Protein AF-A0A633W342-F1 (afdb_monomer_lite)

Sequence (85 aa):
ETKNSFIESIYQEYLKEISEDPRTIFLYKTPPESIKSIYLGCRVSIADRDKLMKKITNSSKLSHVNIYQAITSPTRFELEFQLLK

Secondary structure (DSSP, 8-state):
-HHHHHHHHHHHHHHHHHHHSTT--PPPPPPGGG--EEEE-TT--HHHHHHHHHHHHT-GGGTT-EEEEEEE-SSSSSEEEEE--

Organism: Salmonella enterica (NCBI:txid28901)

Radius of gyration: 21.05 Å; chains: 1; bounding box: 44×26×58 Å

pLDDT: mean 89.11, std 8.43, range [55.19, 96.94]

Foldseek 3Di:
DVVVVVVVVVVVVVVVVQVVPPPDDDDDDDQLLPAAEAEAEQPDDPVNVVVVVVVQCVDPSNVNYWYWYWHQDPPDRDTDTHTPD

Structure (mmCIF, N/CA/C/O backbone):
data_AF-A0A633W342-F1
#
_entry.id   AF-A0A633W342-F1
#
loop_
_atom_site.group_PDB
_atom_site.id
_atom_site.type_symbol
_atom_site.label_atom_id
_atom_site.label_alt_id
_atom_site.label_comp_id
_atom_site.label_asym_id
_atom_site.label_entity_id
_atom_site.label_seq_id
_atom_site.pdbx_PDB_ins_code
_atom_site.Cartn_x
_atom_site.Cartn_y
_atom_site.Cartn_z
_atom_site.occupancy
_atom_site.B_iso_or_equiv
_atom_site.auth_seq_id
_atom_site.auth_comp_id
_atom_site.auth_asym_id
_atom_site.auth_atom_id
_atom_site.pdbx_PDB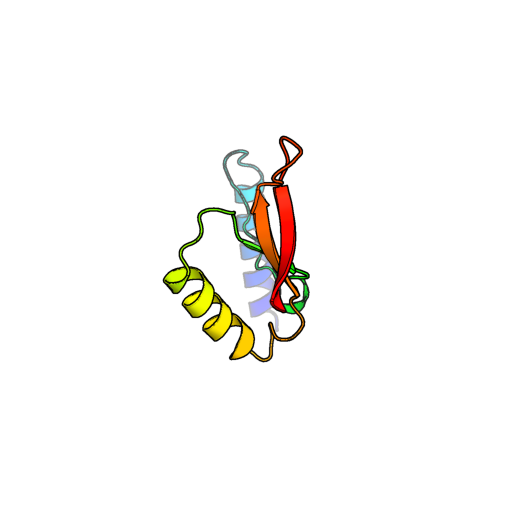_model_num
ATOM 1 N N . GLU A 1 1 ? -26.532 2.509 33.452 1.00 55.19 1 GLU A N 1
ATOM 2 C CA . GLU A 1 1 ? -26.842 1.985 32.101 1.00 55.19 1 GLU A CA 1
ATOM 3 C C . GLU A 1 1 ? -27.694 2.947 31.264 1.00 55.19 1 GLU A C 1
ATOM 5 O O . GLU A 1 1 ? -27.340 3.209 30.124 1.00 55.19 1 GLU A O 1
ATOM 10 N N . THR A 1 2 ? -28.720 3.594 31.825 1.00 59.34 2 THR A N 1
ATOM 11 C CA . THR A 1 2 ? -29.648 4.516 31.123 1.00 59.34 2 THR A CA 1
ATOM 12 C C . THR A 1 2 ? -29.004 5.749 30.467 1.00 59.34 2 THR A C 1
ATOM 14 O O . THR A 1 2 ? -29.473 6.223 29.438 1.00 59.34 2 THR A O 1
ATOM 17 N N . LYS A 1 3 ? -27.906 6.268 31.031 1.00 59.59 3 LYS A N 1
ATOM 18 C CA . LYS A 1 3 ? -27.231 7.487 30.542 1.00 59.59 3 LYS A CA 1
ATOM 19 C C . LYS A 1 3 ? -26.519 7.289 29.193 1.00 59.59 3 LYS A C 1
ATOM 21 O O . LYS A 1 3 ? -26.460 8.223 28.406 1.00 59.59 3 LYS A O 1
ATOM 26 N N . ASN A 1 4 ? -26.029 6.075 28.918 1.00 64.81 4 ASN A N 1
ATOM 27 C CA . ASN A 1 4 ? -25.385 5.745 27.642 1.00 64.81 4 ASN A CA 1
ATOM 28 C C . ASN A 1 4 ? -26.413 5.611 26.515 1.00 64.81 4 ASN A C 1
ATOM 30 O O . ASN A 1 4 ? -26.176 6.111 25.427 1.00 64.81 4 ASN A O 1
ATOM 34 N N . SER A 1 5 ? -27.583 5.031 26.800 1.00 73.06 5 SER A N 1
ATOM 35 C CA . SER A 1 5 ? -28.674 4.898 25.823 1.00 73.06 5 SER A CA 1
ATOM 36 C C . SER A 1 5 ? -29.191 6.251 25.319 1.00 73.06 5 SER A C 1
ATOM 38 O O . SER A 1 5 ? -29.475 6.383 24.133 1.00 73.06 5 SER A O 1
ATOM 40 N N . PHE A 1 6 ? -29.270 7.256 26.195 1.00 76.12 6 PHE A N 1
ATOM 41 C CA . PHE A 1 6 ? -29.704 8.606 25.823 1.00 76.12 6 PHE A CA 1
ATOM 42 C C . PHE A 1 6 ? -28.668 9.358 24.968 1.00 76.12 6 PHE A C 1
ATOM 44 O O . PHE A 1 6 ? -29.019 10.088 24.046 1.00 76.12 6 PHE A O 1
ATOM 51 N N . ILE A 1 7 ? -27.376 9.177 25.256 1.00 77.69 7 ILE A N 1
ATOM 52 C CA . ILE A 1 7 ? -26.300 9.773 24.449 1.00 77.69 7 ILE A CA 1
ATOM 53 C C . ILE A 1 7 ? -26.241 9.104 23.070 1.00 77.69 7 ILE A C 1
ATOM 55 O O . ILE A 1 7 ? -26.088 9.792 22.063 1.00 77.69 7 ILE A O 1
ATOM 59 N N . GLU A 1 8 ? -26.423 7.784 23.020 1.00 79.44 8 GLU A N 1
ATOM 60 C CA . GLU A 1 8 ? -26.487 7.013 21.778 1.00 79.44 8 GLU A CA 1
ATOM 61 C C . GLU A 1 8 ? -27.625 7.508 20.874 1.00 79.44 8 GLU A C 1
ATOM 63 O O . GLU A 1 8 ? -27.401 7.753 19.693 1.00 79.44 8 GLU A O 1
ATOM 68 N N . SER A 1 9 ? -28.830 7.730 21.420 1.00 82.94 9 SER A N 1
ATOM 69 C CA . SER A 1 9 ? -29.975 8.190 20.623 1.00 82.94 9 SER A CA 1
ATOM 70 C C . SER A 1 9 ? -29.754 9.574 20.012 1.00 82.94 9 SER A C 1
ATOM 72 O O . SER A 1 9 ? -30.047 9.763 18.836 1.00 82.94 9 SER A O 1
ATOM 74 N N . ILE A 1 10 ? -29.168 10.511 20.766 1.00 83.81 10 ILE A N 1
ATOM 75 C CA . ILE A 1 10 ? -28.838 11.851 20.252 1.00 83.81 10 ILE A CA 1
ATOM 76 C C . ILE A 1 10 ? -27.775 11.763 19.151 1.00 83.81 10 ILE A C 1
ATOM 78 O O . ILE A 1 10 ? -27.871 12.444 18.132 1.00 83.81 10 ILE A O 1
ATOM 82 N N . TYR A 1 11 ? -26.763 10.912 19.333 1.00 82.88 11 TYR A N 1
ATOM 83 C CA . TYR A 1 11 ? -25.705 10.729 18.343 1.00 82.88 11 TYR A CA 1
ATOM 84 C C . TYR A 1 11 ? -26.243 10.151 17.026 1.00 82.88 11 TYR A C 1
ATOM 86 O O . TYR A 1 11 ? -25.873 10.622 15.952 1.00 82.88 11 TYR A O 1
ATOM 94 N N . GLN A 1 12 ? -27.150 9.173 17.098 1.00 84.75 12 GLN A N 1
ATOM 95 C CA . GLN A 1 12 ? -27.780 8.581 15.915 1.00 84.75 12 GLN A CA 1
ATOM 96 C C . GLN A 1 12 ? -28.690 9.569 15.177 1.00 84.75 12 GLN A C 1
ATOM 98 O O . GLN A 1 12 ? -28.689 9.600 13.948 1.00 84.75 12 GLN A O 1
ATOM 103 N N . GLU A 1 13 ? -29.432 10.400 15.906 1.00 87.00 13 GLU A N 1
ATOM 104 C CA . GLU A 1 13 ? -30.292 11.428 15.313 1.00 87.00 13 GLU A CA 1
ATOM 105 C C . GLU A 1 13 ? -29.464 12.498 14.586 1.00 87.00 13 GLU A C 1
ATOM 107 O O . GLU A 1 13 ? -29.751 12.832 13.438 1.00 87.00 13 GLU A O 1
ATOM 112 N N . TYR A 1 14 ? -28.344 12.915 15.180 1.00 85.00 14 TYR A N 1
ATOM 113 C CA . TYR A 1 14 ? -27.394 13.833 14.551 1.00 85.00 14 TYR A CA 1
ATOM 114 C C . TYR A 1 14 ? -26.727 13.235 13.299 1.00 85.00 14 TYR A C 1
ATOM 116 O O . TYR A 1 14 ? -26.586 13.904 12.276 1.00 85.00 14 TYR A O 1
ATOM 124 N N . LEU A 1 15 ? -26.339 11.954 13.338 1.00 84.44 15 LEU A N 1
ATOM 125 C CA . LEU A 1 15 ? -25.804 11.259 12.162 1.00 84.44 15 LEU A CA 1
ATOM 126 C C . LEU A 1 15 ? -26.835 11.155 11.034 1.00 84.44 15 LEU A C 1
ATOM 128 O O . LEU A 1 15 ? -26.464 11.273 9.865 1.00 84.44 15 LEU A O 1
ATOM 132 N N . LYS A 1 16 ? -28.111 10.953 11.378 1.00 84.75 16 LYS A N 1
ATOM 133 C CA . LYS A 1 16 ? -29.206 10.894 10.412 1.00 84.75 16 LYS A CA 1
ATOM 134 C C . LYS A 1 16 ? -29.381 12.232 9.695 1.00 84.75 16 LYS A C 1
ATOM 136 O O . LYS A 1 16 ? -29.329 12.243 8.469 1.00 84.75 16 L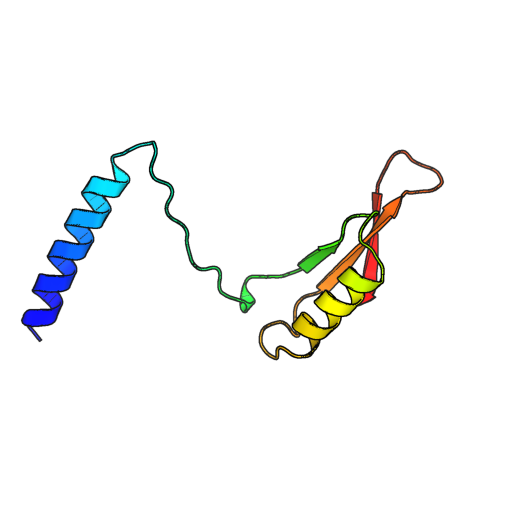YS A O 1
ATOM 141 N N . GLU A 1 17 ? -29.498 13.337 10.429 1.00 86.62 17 GLU A N 1
ATOM 142 C CA . GLU A 1 17 ? -29.605 14.680 9.834 1.00 86.62 17 GLU A CA 1
ATOM 143 C C . GLU A 1 17 ? -28.428 14.982 8.896 1.00 86.62 17 GLU A C 1
ATOM 145 O O . GLU A 1 17 ? -28.609 15.469 7.783 1.00 86.62 17 GLU A O 1
ATOM 150 N N . ILE A 1 18 ? -27.211 14.618 9.306 1.00 86.00 18 ILE A N 1
ATOM 151 C CA . ILE A 1 18 ? -26.007 14.807 8.491 1.00 86.00 18 ILE A CA 1
ATOM 152 C C . ILE A 1 18 ? -26.025 13.932 7.230 1.00 86.00 18 ILE A C 1
ATOM 154 O O . ILE A 1 18 ? -25.533 14.359 6.182 1.00 86.00 18 ILE A O 1
ATOM 158 N N . SER A 1 19 ? -26.574 12.717 7.318 1.00 86.19 19 SER A N 1
ATOM 159 C CA . SER A 1 19 ? -26.657 11.782 6.190 1.00 86.19 19 SER A CA 1
ATOM 160 C C . SER A 1 19 ? -27.653 12.184 5.110 1.00 86.19 19 SER A C 1
ATOM 162 O O . SER A 1 19 ? -27.534 11.721 3.977 1.00 86.19 19 SER A O 1
ATOM 164 N N . GLU A 1 20 ? -28.610 13.048 5.446 1.00 88.56 20 GLU A N 1
ATOM 165 C CA . GLU A 1 20 ? -29.596 13.569 4.502 1.00 88.56 20 GLU A CA 1
ATOM 166 C C . GLU A 1 20 ? -29.019 14.702 3.628 1.00 88.56 20 GLU A C 1
ATOM 168 O O . GLU A 1 20 ? -29.567 14.981 2.561 1.00 88.56 20 GLU A O 1
ATOM 173 N N . ASP A 1 21 ? -27.889 15.319 4.011 1.00 89.25 21 ASP A N 1
ATOM 174 C CA . ASP A 1 21 ? -27.180 16.284 3.160 1.00 89.25 21 ASP A CA 1
ATOM 175 C C . ASP A 1 21 ? -26.322 15.549 2.105 1.00 89.25 21 ASP A C 1
ATOM 177 O O . ASP A 1 21 ? -25.326 14.906 2.454 1.00 89.25 21 ASP A O 1
ATOM 181 N N . PRO A 1 22 ? -26.626 15.682 0.797 1.00 85.31 22 PRO A N 1
ATOM 182 C CA . PRO A 1 22 ? -25.889 15.007 -0.274 1.00 85.31 22 PRO A CA 1
ATOM 183 C C . PRO A 1 22 ? -24.440 15.495 -0.439 1.00 85.31 22 PRO A C 1
ATOM 185 O O . PRO A 1 22 ? -23.680 14.920 -1.218 1.00 85.31 22 PRO A O 1
ATOM 188 N N . ARG A 1 23 ? -24.043 16.568 0.255 1.00 87.81 23 ARG A N 1
ATOM 189 C CA . ARG A 1 23 ? -22.664 17.079 0.286 1.00 87.81 23 ARG A CA 1
ATOM 190 C C . ARG A 1 23 ? -21.832 16.428 1.387 1.00 87.81 23 ARG A C 1
ATOM 192 O O . ARG A 1 23 ? -20.618 16.635 1.425 1.00 87.81 23 ARG A O 1
ATOM 199 N N . THR A 1 24 ? -22.454 15.659 2.277 1.00 85.31 24 THR A N 1
ATOM 200 C CA . THR A 1 24 ? -21.752 14.973 3.356 1.00 85.31 24 THR A CA 1
ATOM 201 C C . THR A 1 24 ? -21.175 13.651 2.864 1.00 85.31 24 THR A C 1
ATOM 203 O O . THR A 1 24 ? -21.855 12.830 2.256 1.00 85.31 24 THR A O 1
ATOM 206 N N . ILE A 1 25 ? -19.902 13.416 3.183 1.00 82.62 25 ILE A N 1
ATOM 207 C CA . ILE A 1 25 ? -19.222 12.142 2.962 1.00 82.62 25 ILE A CA 1
ATOM 208 C C . ILE A 1 25 ? -18.840 11.561 4.322 1.00 82.62 25 ILE A C 1
ATOM 210 O O . ILE A 1 25 ? -18.076 12.169 5.074 1.00 82.62 25 ILE A O 1
ATOM 214 N N . PHE A 1 26 ? -19.328 10.359 4.623 1.00 82.25 26 PHE A N 1
ATOM 215 C CA . PHE A 1 26 ? -18.883 9.609 5.794 1.00 82.25 26 PHE A CA 1
ATOM 216 C C . PHE A 1 26 ? -17.560 8.914 5.492 1.00 82.25 26 PHE A C 1
ATOM 218 O O . PHE A 1 26 ? -17.463 8.076 4.595 1.00 82.25 26 PHE A O 1
ATOM 225 N N . LEU A 1 27 ? -16.530 9.257 6.260 1.00 84.06 27 LEU A N 1
ATOM 226 C CA . LEU A 1 27 ? -15.248 8.570 6.202 1.00 84.06 27 LEU A CA 1
ATOM 227 C C . LEU A 1 27 ? -15.245 7.439 7.223 1.00 84.06 27 LEU A C 1
ATOM 229 O O . LEU A 1 27 ? -15.316 7.669 8.430 1.00 84.06 27 LEU A O 1
ATOM 233 N N . TYR A 1 28 ? -15.127 6.212 6.732 1.00 81.62 28 TYR A N 1
ATOM 234 C CA . TYR A 1 28 ? -14.988 5.042 7.585 1.00 81.62 28 TYR A CA 1
ATOM 235 C C . TYR A 1 28 ? -13.520 4.756 7.852 1.00 81.62 28 TYR A C 1
ATOM 237 O O . TYR A 1 28 ? -12.657 4.881 6.980 1.00 81.62 28 TYR A O 1
ATOM 245 N N . LYS A 1 29 ? -13.230 4.340 9.083 1.00 85.56 29 LYS A N 1
ATOM 246 C CA . LYS A 1 29 ? -11.891 3.891 9.436 1.00 85.56 29 LYS A CA 1
ATOM 247 C C . LYS A 1 29 ? -11.661 2.505 8.842 1.00 85.56 29 LYS A C 1
ATOM 249 O O . LYS A 1 29 ? -12.307 1.543 9.243 1.00 85.56 29 LYS A O 1
ATOM 254 N N . THR A 1 30 ? -10.708 2.405 7.927 1.00 84.25 30 THR A N 1
ATOM 255 C CA . THR A 1 30 ? -10.313 1.127 7.335 1.00 84.25 30 THR A CA 1
ATOM 256 C C . THR A 1 30 ? -9.395 0.361 8.296 1.00 84.25 30 THR A C 1
ATOM 258 O O . THR A 1 30 ? -8.343 0.889 8.677 1.00 84.25 30 THR A O 1
ATOM 261 N N . PRO A 1 31 ? -9.756 -0.863 8.719 1.00 91.31 31 PRO A N 1
ATOM 262 C CA . PRO A 1 31 ? -8.895 -1.668 9.578 1.00 91.31 31 PRO A CA 1
ATOM 263 C C . PRO A 1 31 ? -7.629 -2.109 8.815 1.00 91.31 31 PRO A C 1
ATOM 265 O O . PRO A 1 31 ? -7.745 -2.497 7.650 1.00 91.31 31 PRO A O 1
ATOM 268 N N . PRO A 1 32 ? -6.422 -2.079 9.416 1.00 92.38 32 PRO A N 1
ATOM 269 C CA . PRO A 1 32 ? -5.167 -2.426 8.730 1.00 92.38 32 PRO A CA 1
ATOM 270 C C . PRO A 1 32 ? -5.180 -3.785 8.009 1.00 92.38 32 PRO A C 1
ATOM 272 O O . PRO A 1 32 ? -4.677 -3.903 6.901 1.00 92.38 32 PRO A O 1
ATOM 275 N N . GLU A 1 33 ? -5.816 -4.781 8.613 1.00 93.19 33 GLU A N 1
ATOM 276 C CA . GLU A 1 33 ? -6.029 -6.158 8.145 1.00 93.19 33 GLU A CA 1
ATOM 277 C C . GLU A 1 33 ? -6.879 -6.283 6.864 1.00 93.19 33 GLU A C 1
ATOM 279 O O . GLU A 1 33 ? -6.879 -7.319 6.181 1.00 93.19 33 GLU A O 1
ATOM 284 N N . SER A 1 34 ? -7.604 -5.223 6.505 1.00 93.75 34 SER A N 1
ATOM 285 C CA . SER A 1 34 ? -8.333 -5.158 5.234 1.00 93.75 34 SER A CA 1
ATOM 286 C C . SER A 1 34 ? -7.455 -4.719 4.057 1.00 93.75 34 SER A C 1
ATOM 288 O O . SER A 1 34 ? -7.831 -4.948 2.908 1.00 93.75 34 SER A O 1
ATOM 290 N N . ILE A 1 35 ? -6.267 -4.159 4.310 1.00 93.25 35 ILE A N 1
ATOM 291 C CA . ILE A 1 35 ? -5.326 -3.762 3.260 1.00 93.25 35 ILE A CA 1
ATOM 292 C C . ILE A 1 35 ? -4.645 -5.024 2.723 1.00 93.25 35 ILE A C 1
ATOM 294 O O . ILE A 1 35 ? -3.911 -5.686 3.439 1.00 93.25 35 ILE A O 1
ATOM 298 N N . LYS A 1 36 ? -4.862 -5.380 1.454 1.00 94.62 36 LYS A N 1
ATOM 299 C CA . LYS A 1 36 ? -4.248 -6.588 0.862 1.00 94.62 36 LYS A CA 1
ATOM 300 C C . LYS A 1 36 ? -2.927 -6.309 0.163 1.00 94.62 36 LYS A C 1
ATOM 302 O O . LYS A 1 36 ? -2.005 -7.120 0.217 1.00 94.62 36 LYS A O 1
ATOM 307 N N . SER A 1 37 ? -2.831 -5.151 -0.476 1.00 95.94 37 SER A N 1
ATOM 308 C CA . SER A 1 37 ? -1.680 -4.806 -1.297 1.00 95.94 37 SER A CA 1
ATOM 309 C C . SER A 1 37 ? -1.517 -3.302 -1.455 1.00 95.94 37 SER A C 1
ATOM 311 O O . SER A 1 37 ? -2.500 -2.560 -1.450 1.00 95.94 37 SER A O 1
ATOM 313 N N . ILE A 1 38 ? -0.277 -2.866 -1.654 1.00 95.06 38 ILE A N 1
ATOM 314 C CA . ILE A 1 38 ? 0.090 -1.484 -1.967 1.00 95.06 38 ILE A CA 1
ATOM 315 C C . ILE A 1 38 ? 0.789 -1.467 -3.323 1.00 95.06 38 ILE A C 1
ATOM 317 O O . ILE A 1 38 ? 1.756 -2.194 -3.532 1.00 95.06 38 ILE A O 1
ATOM 321 N N . TYR A 1 39 ? 0.313 -0.609 -4.224 1.00 96.38 39 TYR A N 1
ATOM 322 C CA . TYR A 1 39 ? 0.892 -0.413 -5.549 1.00 96.38 39 TYR A CA 1
ATOM 323 C C . TYR A 1 39 ? 1.574 0.949 -5.615 1.00 96.38 39 TYR A C 1
ATOM 325 O O . TYR A 1 39 ? 0.941 1.989 -5.431 1.00 96.38 39 TYR A O 1
ATOM 333 N N . LEU A 1 40 ? 2.875 0.941 -5.873 1.00 96.06 40 LEU A N 1
ATOM 334 C CA . LEU A 1 40 ? 3.685 2.136 -6.053 1.00 96.06 40 LEU A CA 1
ATOM 335 C C . LEU A 1 40 ? 3.715 2.509 -7.528 1.00 96.06 40 LEU A C 1
ATOM 337 O O . LEU A 1 40 ? 3.958 1.665 -8.387 1.00 96.06 40 LEU A O 1
ATOM 341 N N . GLY A 1 41 ? 3.482 3.786 -7.823 1.00 94.62 41 GLY A N 1
ATOM 342 C CA . GLY A 1 41 ? 3.580 4.300 -9.185 1.00 94.62 41 GLY A CA 1
ATOM 343 C C . GLY A 1 41 ? 5.016 4.266 -9.718 1.00 94.62 41 GLY A C 1
ATOM 344 O O . GLY A 1 41 ? 5.981 4.308 -8.956 1.00 94.62 41 GLY A O 1
ATOM 345 N N . CYS A 1 42 ? 5.168 4.265 -11.042 1.00 91.62 42 CYS A N 1
ATOM 346 C CA . CYS A 1 42 ? 6.465 4.141 -11.723 1.00 91.62 42 CYS A CA 1
ATOM 347 C C . CYS A 1 42 ? 7.449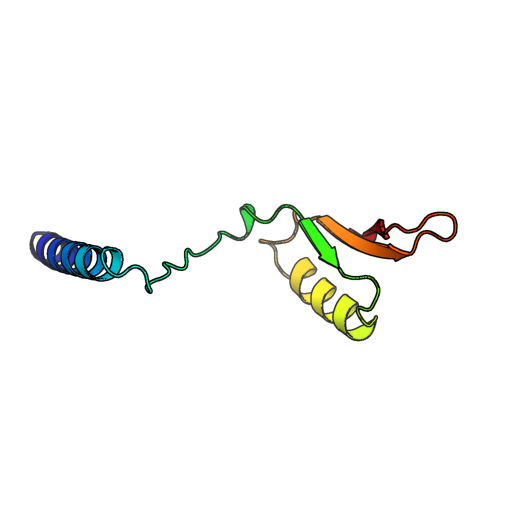 5.294 -11.480 1.00 91.62 42 CYS A C 1
ATOM 349 O O . CYS A 1 42 ? 8.645 5.135 -11.699 1.00 91.62 42 CYS A O 1
ATOM 351 N N . ARG A 1 43 ? 6.960 6.450 -11.019 1.00 93.44 43 ARG A N 1
ATOM 352 C CA . ARG A 1 43 ? 7.769 7.649 -10.740 1.00 93.44 43 ARG A CA 1
ATOM 353 C C . ARG A 1 43 ? 8.078 7.854 -9.257 1.00 93.44 43 ARG A C 1
ATOM 355 O O . ARG A 1 43 ? 8.588 8.908 -8.887 1.00 93.44 43 ARG A O 1
ATOM 362 N N . VAL A 1 44 ? 7.736 6.892 -8.401 1.00 94.44 44 VAL A N 1
ATOM 363 C CA . VAL A 1 44 ? 8.053 6.977 -6.972 1.00 94.44 44 VAL A CA 1
ATOM 364 C C . VAL A 1 44 ? 9.572 6.969 -6.799 1.00 94.44 44 VAL A C 1
ATOM 366 O O . VAL A 1 44 ? 10.263 6.107 -7.338 1.00 94.44 44 VAL A O 1
ATOM 369 N N . SER A 1 45 ? 10.094 7.945 -6.053 1.00 95.12 45 SER A N 1
ATOM 370 C CA . SER A 1 45 ? 11.525 8.019 -5.774 1.00 95.12 45 SER A CA 1
ATOM 371 C C . SER A 1 45 ? 11.964 6.840 -4.901 1.00 95.12 45 SER A C 1
ATOM 373 O O . SER A 1 45 ? 11.209 6.352 -4.056 1.00 95.12 45 SER A O 1
ATOM 375 N N . ILE A 1 46 ? 13.214 6.402 -5.059 1.00 93.19 46 ILE A N 1
ATOM 376 C CA . ILE A 1 46 ? 13.787 5.334 -4.225 1.00 93.19 46 ILE A CA 1
ATOM 377 C C . ILE A 1 46 ? 13.726 5.723 -2.739 1.00 93.19 46 ILE A C 1
ATOM 379 O O . ILE A 1 46 ? 13.361 4.903 -1.901 1.00 93.19 46 ILE A O 1
ATOM 383 N N . ALA A 1 47 ? 13.999 6.991 -2.416 1.00 96.19 47 ALA A N 1
ATOM 384 C CA . ALA A 1 47 ? 13.958 7.490 -1.045 1.00 96.19 47 ALA A CA 1
ATOM 385 C C . ALA A 1 47 ? 12.554 7.388 -0.421 1.00 96.19 47 ALA A C 1
ATOM 387 O O . ALA A 1 47 ? 12.414 6.937 0.720 1.00 96.19 47 ALA A O 1
ATOM 388 N N . ASP A 1 48 ? 11.509 7.763 -1.164 1.00 95.44 48 ASP A N 1
ATOM 389 C CA . ASP A 1 48 ? 10.125 7.686 -0.683 1.00 95.44 48 ASP A CA 1
ATOM 390 C C . ASP A 1 48 ? 9.643 6.243 -0.571 1.00 95.44 48 ASP A C 1
ATOM 392 O O . ASP A 1 48 ? 9.013 5.881 0.430 1.00 95.44 48 ASP A O 1
ATOM 396 N N . ARG A 1 49 ? 9.995 5.402 -1.552 1.00 94.94 49 ARG A N 1
ATOM 397 C CA . ARG A 1 49 ? 9.743 3.960 -1.505 1.00 94.94 49 ARG A CA 1
ATOM 398 C C . ARG A 1 49 ? 10.346 3.367 -0.240 1.00 94.94 49 ARG A C 1
ATOM 400 O O . ARG A 1 49 ? 9.631 2.753 0.543 1.00 94.94 49 ARG A O 1
ATOM 407 N N . ASP A 1 50 ? 11.633 3.577 0.001 1.00 94.38 50 ASP A N 1
ATOM 408 C CA . ASP A 1 50 ? 12.335 2.959 1.125 1.00 94.38 50 ASP A CA 1
ATOM 409 C C . ASP A 1 50 ? 11.802 3.471 2.474 1.00 94.38 50 ASP A C 1
ATOM 411 O O . ASP A 1 50 ? 11.674 2.709 3.437 1.00 94.38 50 ASP A O 1
ATOM 415 N N . LYS A 1 51 ? 11.412 4.750 2.547 1.00 95.06 51 LYS A N 1
ATOM 416 C CA . LYS A 1 51 ? 10.736 5.329 3.717 1.00 95.06 51 LYS A CA 1
ATOM 417 C C . LYS A 1 51 ? 9.388 4.657 3.985 1.00 95.06 51 LYS A C 1
ATOM 419 O O . LYS A 1 51 ? 9.072 4.376 5.143 1.00 95.06 51 LYS A O 1
ATOM 424 N N . LEU A 1 52 ? 8.597 4.400 2.946 1.00 93.25 52 LEU A N 1
ATOM 425 C CA . LEU A 1 52 ? 7.324 3.693 3.061 1.00 93.25 52 LEU A CA 1
ATOM 426 C C . LEU A 1 52 ? 7.535 2.227 3.465 1.00 93.25 52 LEU A C 1
ATOM 428 O O . LEU A 1 52 ? 6.892 1.763 4.407 1.00 93.25 52 LEU A O 1
ATOM 432 N N . MET A 1 53 ? 8.474 1.533 2.819 1.00 92.94 53 MET A N 1
ATOM 433 C CA . MET A 1 53 ? 8.825 0.143 3.125 1.00 92.94 53 MET A CA 1
ATOM 434 C C . MET A 1 53 ? 9.189 -0.015 4.601 1.00 92.94 53 MET A C 1
ATOM 436 O O . MET A 1 53 ? 8.634 -0.874 5.279 1.00 92.94 53 MET A O 1
ATOM 440 N N . LYS A 1 54 ? 10.036 0.869 5.143 1.00 92.56 54 LYS A N 1
ATOM 441 C CA . LYS A 1 54 ? 10.389 0.862 6.573 1.00 92.56 54 LYS A CA 1
ATOM 442 C C . LYS A 1 54 ? 9.162 0.991 7.477 1.00 92.56 54 LYS A C 1
ATOM 444 O O . LYS A 1 54 ? 9.057 0.271 8.464 1.00 92.56 54 LYS A O 1
ATOM 449 N N . LYS A 1 55 ? 8.213 1.874 7.147 1.00 91.62 55 LYS A N 1
ATOM 450 C CA . LYS A 1 55 ? 6.981 2.047 7.938 1.00 91.62 55 LYS A CA 1
ATOM 451 C C . LYS A 1 55 ? 6.093 0.805 7.921 1.00 91.62 55 LYS A C 1
ATOM 453 O O . LYS A 1 55 ? 5.519 0.462 8.950 1.00 91.62 55 LYS A O 1
ATOM 458 N N . ILE A 1 56 ? 5.972 0.153 6.767 1.00 92.56 56 ILE A N 1
ATOM 459 C CA . ILE A 1 56 ? 5.133 -1.038 6.612 1.00 92.56 56 ILE A CA 1
ATOM 460 C C . ILE A 1 56 ? 5.776 -2.235 7.312 1.00 92.56 56 ILE A C 1
ATOM 462 O O . ILE A 1 56 ? 5.112 -2.914 8.089 1.00 92.56 56 ILE A O 1
ATOM 466 N N . THR A 1 57 ? 7.070 -2.467 7.092 1.00 88.25 57 THR A N 1
ATOM 467 C CA . THR A 1 57 ? 7.794 -3.612 7.660 1.00 88.25 57 THR A CA 1
ATOM 468 C C . THR A 1 57 ? 7.930 -3.521 9.180 1.00 88.25 57 THR A C 1
ATOM 470 O O . THR A 1 57 ? 7.828 -4.539 9.855 1.00 88.25 57 THR A O 1
ATOM 473 N N . ASN A 1 58 ? 8.070 -2.316 9.742 1.00 91.81 58 ASN A N 1
ATOM 474 C CA . ASN A 1 58 ? 8.128 -2.125 11.197 1.00 91.81 58 ASN A CA 1
ATOM 475 C C . ASN A 1 58 ? 6.754 -2.249 11.885 1.00 91.81 58 ASN A C 1
ATOM 477 O O . ASN A 1 58 ? 6.676 -2.213 13.112 1.00 91.81 58 ASN A O 1
ATOM 481 N N . SER A 1 59 ? 5.663 -2.368 11.123 1.00 92.00 59 SER A N 1
ATOM 482 C CA . SER A 1 59 ? 4.309 -2.506 11.654 1.00 92.00 59 SER A CA 1
ATOM 483 C C . SER A 1 59 ? 3.865 -3.964 11.615 1.00 92.00 59 SER A C 1
ATOM 485 O O . SER A 1 59 ? 3.598 -4.517 10.548 1.00 92.00 59 SER A O 1
ATOM 487 N N . SER A 1 60 ? 3.682 -4.576 12.789 1.00 91.44 60 SER A N 1
ATOM 488 C CA . SER A 1 60 ? 3.142 -5.940 12.892 1.00 91.44 60 SER A CA 1
ATOM 489 C C . SER A 1 60 ? 1.781 -6.080 12.199 1.00 91.44 60 SER A C 1
ATOM 491 O O . SER A 1 60 ? 1.515 -7.097 11.559 1.00 91.44 60 SER A O 1
ATOM 493 N N . LYS A 1 61 ? 0.957 -5.023 12.235 1.00 93.81 61 LYS A N 1
ATOM 494 C CA . LYS A 1 61 ? -0.379 -4.981 11.621 1.00 93.81 61 LYS A CA 1
ATOM 495 C C . LYS A 1 61 ? -0.360 -4.955 10.093 1.00 93.81 61 LYS A C 1
ATOM 497 O O . LYS A 1 61 ? -1.348 -5.334 9.483 1.00 93.81 61 LYS A O 1
ATOM 502 N N . LEU A 1 62 ? 0.737 -4.519 9.472 1.00 93.38 62 LEU A N 1
ATOM 503 C CA . LEU A 1 62 ? 0.867 -4.407 8.011 1.00 93.38 62 LEU A CA 1
ATOM 504 C C . LEU A 1 62 ? 1.854 -5.429 7.427 1.00 93.38 62 LEU A C 1
ATOM 506 O O . LEU A 1 62 ? 2.181 -5.394 6.241 1.00 93.38 62 LEU A O 1
ATOM 510 N N . SER A 1 63 ? 2.326 -6.362 8.253 1.00 89.56 63 SER A N 1
ATOM 511 C CA . SER A 1 63 ? 3.255 -7.419 7.849 1.00 89.56 63 SER A CA 1
ATOM 512 C C . SER A 1 63 ? 2.713 -8.278 6.699 1.00 89.56 63 SER A C 1
ATOM 514 O O . SER A 1 63 ? 3.488 -8.639 5.820 1.00 89.56 63 SER A O 1
ATOM 516 N N . HIS A 1 64 ? 1.397 -8.494 6.649 1.00 92.75 64 HIS A N 1
ATOM 517 C CA . HIS A 1 64 ? 0.684 -9.274 5.631 1.00 92.75 64 HIS A CA 1
ATOM 518 C C . HIS A 1 64 ? 0.481 -8.566 4.278 1.00 92.75 64 HIS A C 1
ATOM 520 O O . HIS A 1 64 ? -0.014 -9.183 3.340 1.00 92.75 64 HIS A O 1
ATOM 526 N N . VAL A 1 65 ? 0.791 -7.271 4.182 1.00 95.19 65 VAL A N 1
ATOM 527 C CA . VAL A 1 65 ? 0.519 -6.480 2.976 1.00 95.19 65 VAL A CA 1
ATOM 528 C C . VAL A 1 65 ? 1.604 -6.730 1.931 1.00 95.19 65 VAL A C 1
ATOM 530 O O . VAL A 1 65 ? 2.784 -6.480 2.212 1.00 95.19 65 VAL A O 1
ATOM 533 N N . ASN A 1 66 ? 1.179 -7.149 0.735 1.00 95.81 66 ASN A N 1
ATOM 534 C CA . ASN A 1 66 ? 2.040 -7.291 -0.441 1.00 95.81 66 ASN A CA 1
ATOM 535 C C . ASN A 1 66 ? 2.337 -5.921 -1.053 1.00 95.81 66 ASN A C 1
ATOM 537 O O . ASN A 1 66 ? 1.453 -5.062 -1.129 1.00 95.81 66 ASN A O 1
ATOM 541 N N . ILE A 1 67 ? 3.557 -5.698 -1.524 1.00 95.62 67 ILE A N 1
ATOM 542 C CA . ILE A 1 67 ? 3.958 -4.399 -2.074 1.00 95.62 67 ILE A CA 1
ATOM 543 C C . ILE A 1 67 ? 4.464 -4.584 -3.495 1.00 95.62 67 ILE A C 1
ATOM 545 O O . ILE A 1 67 ? 5.364 -5.380 -3.738 1.00 95.62 67 ILE A O 1
ATOM 549 N N . TYR A 1 68 ? 3.912 -3.807 -4.421 1.00 96.94 68 TYR A N 1
ATOM 550 C CA . TYR A 1 68 ? 4.248 -3.847 -5.837 1.00 96.94 68 TYR A CA 1
ATOM 551 C C . TYR A 1 68 ? 4.813 -2.511 -6.306 1.00 96.94 68 TYR A C 1
ATOM 553 O O . TYR A 1 68 ? 4.314 -1.452 -5.928 1.00 96.94 68 TYR A O 1
ATOM 561 N N . GLN A 1 69 ? 5.806 -2.557 -7.185 1.00 96.00 69 GLN A N 1
ATOM 562 C CA . GLN A 1 69 ? 6.310 -1.408 -7.924 1.00 96.00 69 GLN A CA 1
ATOM 563 C C . GLN A 1 69 ? 5.836 -1.490 -9.369 1.00 96.00 69 GLN A C 1
ATOM 565 O O . GLN A 1 69 ? 6.130 -2.458 -10.066 1.00 96.00 69 GLN A O 1
ATOM 570 N N . ALA A 1 70 ? 5.126 -0.464 -9.831 1.00 96.75 70 ALA A N 1
ATOM 571 C CA . ALA A 1 70 ? 4.822 -0.321 -11.244 1.00 96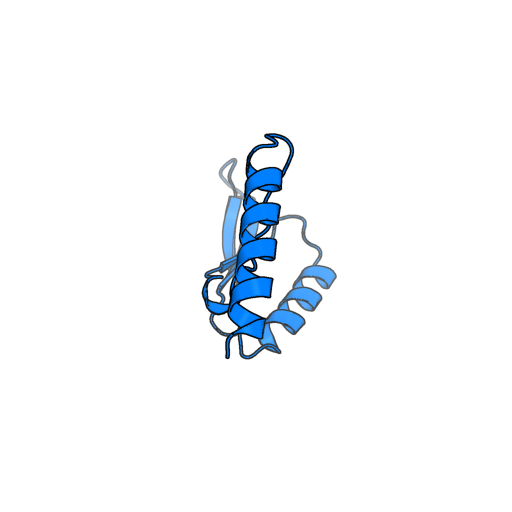.75 70 ALA A CA 1
ATOM 572 C C . ALA A 1 70 ? 6.100 0.043 -12.011 1.00 96.75 70 ALA A C 1
ATOM 574 O O . ALA A 1 70 ? 6.824 0.961 -11.616 1.00 96.75 70 ALA A O 1
ATOM 575 N N . ILE A 1 71 ? 6.349 -0.636 -13.122 1.00 95.00 71 ILE A N 1
ATOM 576 C CA . ILE A 1 71 ? 7.398 -0.334 -14.095 1.00 95.00 71 ILE A CA 1
ATOM 577 C C . ILE A 1 71 ? 6.756 -0.192 -15.476 1.00 95.00 71 ILE A C 1
ATOM 579 O O . ILE A 1 71 ? 5.701 -0.763 -15.741 1.00 95.00 71 ILE A O 1
ATOM 583 N N . THR A 1 72 ? 7.348 0.610 -16.354 1.00 95.06 72 THR A N 1
ATOM 584 C CA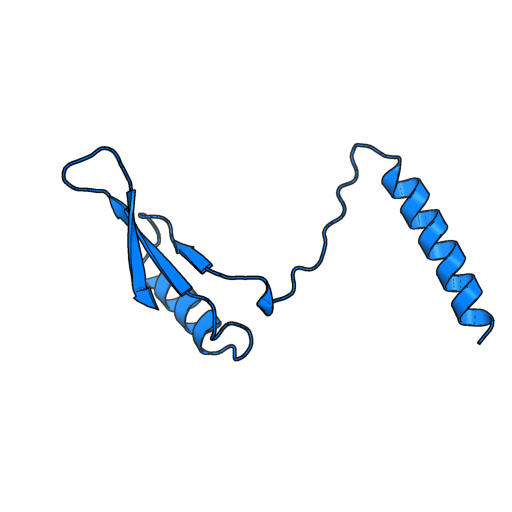 . THR A 1 72 ? 6.875 0.715 -17.741 1.00 95.06 72 THR A CA 1
ATOM 585 C C . THR A 1 72 ? 7.295 -0.522 -18.517 1.00 95.06 72 THR A C 1
ATOM 587 O O . THR A 1 72 ? 8.481 -0.863 -18.490 1.00 95.06 72 THR A O 1
ATOM 590 N N . SER A 1 73 ? 6.366 -1.152 -19.238 1.00 93.12 73 SER A N 1
ATOM 591 C CA . SER A 1 73 ? 6.741 -2.237 -20.142 1.00 93.12 73 SER A CA 1
ATOM 592 C C . SER A 1 73 ? 7.628 -1.690 -21.270 1.00 93.12 73 SER A C 1
ATOM 594 O O . SER A 1 73 ? 7.305 -0.651 -21.852 1.00 93.12 73 SER A O 1
ATOM 596 N N . PRO A 1 74 ? 8.744 -2.357 -21.616 1.00 90.94 74 PRO A N 1
ATOM 597 C CA . PRO A 1 74 ? 9.604 -1.923 -22.715 1.00 90.94 74 PRO A CA 1
ATOM 598 C C . PRO A 1 74 ? 9.010 -2.234 -24.096 1.00 90.94 74 PRO A C 1
ATOM 600 O O . PRO A 1 74 ? 9.496 -1.719 -25.099 1.00 90.94 74 PRO A O 1
ATOM 603 N N . THR A 1 75 ? 7.986 -3.093 -24.162 1.00 95.19 75 THR A N 1
ATOM 604 C CA . THR A 1 75 ? 7.437 -3.617 -25.427 1.00 95.19 75 THR A CA 1
ATOM 605 C C . THR A 1 75 ? 5.998 -3.196 -25.695 1.00 95.19 75 THR A C 1
ATOM 607 O O . THR A 1 75 ? 5.542 -3.257 -26.837 1.00 95.19 75 THR A O 1
ATOM 610 N N . ARG A 1 76 ? 5.266 -2.771 -24.663 1.00 93.75 76 ARG A N 1
ATOM 611 C CA . ARG A 1 76 ? 3.838 -2.453 -24.739 1.00 93.75 76 ARG A CA 1
ATOM 612 C C . ARG A 1 76 ? 3.555 -1.129 -24.040 1.00 93.75 76 ARG A C 1
ATOM 614 O O . ARG A 1 76 ? 4.251 -0.743 -23.107 1.00 93.75 76 ARG A O 1
ATOM 621 N N . PHE A 1 77 ? 2.507 -0.431 -24.474 1.00 93.88 77 PHE A N 1
ATOM 622 C CA . PH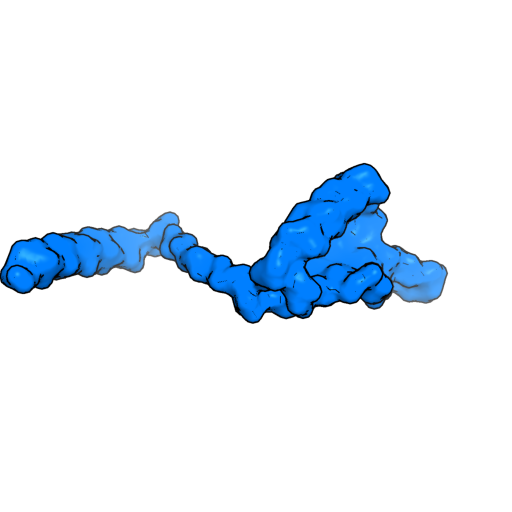E A 1 77 ? 2.019 0.762 -23.778 1.00 93.88 77 PHE A CA 1
ATOM 623 C C . PHE A 1 77 ? 1.205 0.355 -22.539 1.00 93.88 77 PHE A C 1
ATOM 625 O O . PHE A 1 77 ? -0.017 0.478 -22.506 1.00 93.88 77 PHE A O 1
ATOM 632 N N . GLU A 1 78 ? 1.888 -0.204 -21.541 1.00 93.44 78 GLU A N 1
ATOM 633 C CA . GLU A 1 78 ? 1.292 -0.670 -20.289 1.00 93.44 78 GLU A CA 1
ATOM 634 C C . GLU A 1 78 ? 2.266 -0.567 -19.108 1.00 93.44 78 GLU A C 1
ATOM 636 O O . GLU A 1 78 ? 3.462 -0.299 -19.267 1.00 93.44 78 GLU A O 1
ATOM 641 N N . LEU A 1 79 ? 1.728 -0.778 -17.906 1.00 94.62 79 LEU A N 1
ATOM 642 C CA . LEU A 1 79 ? 2.508 -0.927 -16.685 1.00 94.62 79 LEU A CA 1
ATOM 643 C C . LEU A 1 79 ? 2.568 -2.401 -16.293 1.00 94.62 79 LEU A C 1
ATOM 645 O O . LEU A 1 79 ? 1.556 -3.099 -16.320 1.00 94.62 79 LEU A O 1
ATOM 649 N N . GLU A 1 80 ? 3.741 -2.836 -15.861 1.00 95.75 80 GLU A N 1
ATOM 650 C CA . GLU A 1 80 ? 3.959 -4.130 -15.225 1.00 95.75 80 GLU A CA 1
ATOM 651 C C . GLU A 1 80 ? 4.145 -3.917 -13.719 1.00 95.75 80 GLU A C 1
ATOM 653 O O . GLU A 1 80 ? 4.685 -2.895 -13.290 1.00 95.75 80 GLU A O 1
ATOM 658 N N . PHE A 1 81 ? 3.691 -4.863 -12.897 1.00 96.06 81 PHE A N 1
ATOM 659 C CA . PHE A 1 81 ? 3.750 -4.749 -11.438 1.00 96.06 81 PHE A CA 1
ATOM 660 C C . PHE A 1 81 ? 4.730 -5.767 -10.862 1.00 96.06 81 PHE A C 1
ATOM 662 O O . PHE A 1 81 ? 4.439 -6.960 -10.794 1.00 96.06 81 PHE A O 1
ATOM 669 N N . GLN A 1 82 ? 5.888 -5.289 -10.416 1.00 95.25 82 GLN A N 1
ATOM 670 C CA . GLN A 1 82 ? 6.914 -6.118 -9.797 1.00 95.25 82 GLN A CA 1
ATOM 671 C C . GLN A 1 82 ? 6.667 -6.244 -8.291 1.00 95.25 82 GLN A C 1
ATOM 673 O O . GLN A 1 82 ? 6.606 -5.232 -7.593 1.00 95.25 82 GLN A O 1
ATOM 678 N N . LEU A 1 83 ? 6.559 -7.473 -7.779 1.00 95.69 83 LEU A N 1
ATOM 679 C CA . LEU A 1 83 ? 6.469 -7.732 -6.339 1.00 95.69 83 LEU A CA 1
ATOM 680 C C . LEU A 1 83 ? 7.796 -7.369 -5.651 1.00 95.69 83 LEU A C 1
ATOM 682 O O . LEU A 1 83 ? 8.862 -7.818 -6.070 1.00 95.69 83 LEU A O 1
ATOM 686 N N . LEU A 1 84 ? 7.723 -6.565 -4.592 1.00 91.50 84 LEU A N 1
ATOM 687 C CA . LEU A 1 84 ? 8.856 -6.172 -3.748 1.00 91.50 84 LEU A CA 1
ATOM 688 C C . LEU A 1 84 ? 8.880 -6.916 -2.409 1.00 91.50 84 LEU A C 1
ATOM 690 O O . LEU A 1 84 ? 9.952 -7.126 -1.844 1.00 91.50 84 LEU A O 1
ATOM 694 N N . LYS A 1 85 ? 7.697 -7.239 -1.882 1.00 86.56 85 LYS A N 1
ATOM 695 C CA . LYS A 1 85 ? 7.466 -7.921 -0.610 1.00 86.56 85 LYS A CA 1
ATOM 696 C C . LYS A 1 85 ? 6.138 -8.654 -0.686 1.00 86.56 85 LYS A C 1
ATOM 698 O O . LYS A 1 85 ? 5.169 -7.993 -1.128 1.00 86.56 85 LYS A O 1
#